Protein AF-A0A5C7TJR7-F1 (afdb_monomer_lite)

pLDDT: mean 88.58, std 10.15, range [43.72, 96.75]

Structure (mmCIF, N/CA/C/O backbone):
data_AF-A0A5C7TJR7-F1
#
_entry.id   AF-A0A5C7TJR7-F1
#
loop_
_atom_site.group_PDB
_atom_site.id
_atom_site.type_symbol
_atom_site.label_atom_id
_atom_site.label_alt_id
_atom_site.label_comp_id
_atom_site.label_asym_id
_atom_site.label_entity_id
_atom_site.label_seq_id
_atom_site.pdbx_PDB_ins_code
_atom_site.Cartn_x
_atom_site.Cartn_y
_atom_site.Cartn_z
_atom_site.occupancy
_atom_site.B_iso_or_equiv
_atom_site.auth_seq_id
_atom_site.auth_comp_id
_atom_site.auth_asym_id
_atom_site.auth_atom_id
_atom_site.pdbx_PDB_model_num
ATOM 1 N N . MET A 1 1 ? -7.585 10.638 -15.150 1.00 43.72 1 MET A N 1
ATOM 2 C CA . MET A 1 1 ? -7.737 9.229 -14.731 1.00 43.72 1 MET A CA 1
ATOM 3 C C . MET A 1 1 ? -7.751 9.210 -13.212 1.00 43.72 1 MET A C 1
ATOM 5 O O . MET A 1 1 ? -6.748 9.580 -12.620 1.00 43.72 1 MET A O 1
ATOM 9 N N . SER A 1 2 ? -8.895 8.923 -12.587 1.00 46.84 2 SER A N 1
ATOM 10 C CA . SER A 1 2 ? -8.966 8.775 -11.127 1.00 46.84 2 SER A CA 1
ATOM 11 C C . SER A 1 2 ? -8.425 7.393 -10.769 1.00 46.84 2 SER A C 1
ATOM 13 O O . SER A 1 2 ? -8.795 6.424 -11.431 1.00 46.84 2 SER A O 1
ATOM 15 N N . ALA A 1 3 ? -7.540 7.284 -9.779 1.00 55.47 3 ALA A N 1
ATOM 16 C CA . ALA A 1 3 ? -7.183 5.978 -9.238 1.00 55.47 3 ALA A CA 1
ATOM 17 C C . ALA A 1 3 ? -8.451 5.399 -8.595 1.00 55.47 3 ALA A C 1
ATOM 19 O O . ALA A 1 3 ? -8.967 5.977 -7.639 1.00 55.47 3 ALA A O 1
ATOM 20 N N . ALA A 1 4 ? -9.000 4.326 -9.165 1.00 68.81 4 ALA A N 1
ATOM 21 C CA . ALA A 1 4 ? -10.125 3.629 -8.558 1.00 68.81 4 ALA A CA 1
ATOM 22 C C . ALA A 1 4 ? -9.628 3.021 -7.243 1.00 68.81 4 ALA A C 1
ATOM 24 O O . ALA A 1 4 ? -8.788 2.123 -7.247 1.00 68.81 4 ALA A O 1
ATOM 25 N N . ILE A 1 5 ? -10.080 3.582 -6.126 1.00 79.12 5 ILE A N 1
ATOM 26 C CA . ILE A 1 5 ? -9.803 3.036 -4.803 1.00 79.12 5 ILE A CA 1
ATOM 27 C C . ILE A 1 5 ? -10.806 1.906 -4.576 1.00 79.12 5 ILE A C 1
ATOM 29 O O . ILE A 1 5 ? -12.003 2.158 -4.721 1.00 79.12 5 ILE A O 1
ATOM 33 N N . PRO A 1 6 ? -10.358 0.675 -4.275 1.00 83.31 6 PRO A N 1
ATOM 34 C CA . PRO A 1 6 ? -11.277 -0.408 -3.961 1.00 83.31 6 PRO A CA 1
ATOM 35 C C . PRO A 1 6 ? -12.003 -0.128 -2.644 1.00 83.31 6 PRO A C 1
ATOM 37 O O . PRO A 1 6 ? -11.457 0.509 -1.738 1.00 83.31 6 PRO A O 1
ATOM 40 N N . GLU A 1 7 ? -13.221 -0.648 -2.527 1.00 83.81 7 GLU A N 1
ATOM 41 C CA . GLU A 1 7 ? -13.947 -0.649 -1.261 1.00 83.81 7 GLU A CA 1
ATOM 42 C C . GLU A 1 7 ? -13.171 -1.461 -0.219 1.00 83.81 7 GLU A C 1
ATOM 44 O O . GLU A 1 7 ? -12.663 -2.551 -0.495 1.00 83.81 7 GLU A O 1
ATOM 49 N N . LEU A 1 8 ? -13.052 -0.912 0.989 1.00 85.62 8 LEU A N 1
ATOM 50 C CA . LEU A 1 8 ? -12.273 -1.513 2.067 1.00 85.62 8 LEU A CA 1
ATOM 51 C C . LEU A 1 8 ? -13.191 -1.989 3.193 1.00 85.62 8 LEU A C 1
ATOM 53 O O . LEU A 1 8 ? -14.045 -1.218 3.638 1.00 85.62 8 LEU A O 1
ATOM 57 N N . PRO A 1 9 ? -12.978 -3.201 3.736 1.00 86.25 9 PRO A N 1
ATOM 58 C CA . PRO A 1 9 ? -13.708 -3.658 4.909 1.00 86.25 9 PRO A CA 1
ATOM 59 C C . PRO A 1 9 ? -13.546 -2.706 6.101 1.00 86.25 9 PRO A C 1
ATOM 61 O O . PRO A 1 9 ? -12.439 -2.262 6.414 1.00 86.25 9 PRO A O 1
ATOM 64 N N . GLY A 1 10 ? -14.637 -2.459 6.831 1.00 86.06 10 GLY A N 1
ATOM 65 C CA . GLY A 1 10 ? -14.641 -1.565 7.998 1.00 86.06 10 GLY A CA 1
ATOM 66 C C . GLY A 1 10 ? -13.788 -2.041 9.184 1.00 86.06 10 GLY A C 1
ATOM 67 O O . GLY A 1 10 ? -13.480 -1.246 10.065 1.00 86.06 10 GLY A O 1
ATOM 68 N N . ALA A 1 11 ? -13.380 -3.314 9.206 1.00 87.50 11 ALA A N 1
ATOM 69 C CA . ALA A 1 11 ? -12.545 -3.889 10.264 1.00 87.50 11 ALA A CA 1
ATOM 70 C C . ALA A 1 11 ? -11.057 -3.498 10.166 1.00 87.50 11 ALA A C 1
ATOM 72 O O . ALA A 1 11 ? -10.304 -3.727 11.114 1.00 87.50 11 ALA A O 1
ATOM 73 N N . LEU A 1 12 ? -10.615 -2.945 9.030 1.00 88.06 12 LEU A N 1
ATOM 74 C CA . LEU A 1 12 ? -9.210 -2.606 8.818 1.00 88.06 12 LEU A CA 1
ATOM 75 C C . LEU A 1 12 ? -8.812 -1.342 9.595 1.00 88.06 12 LEU A C 1
ATOM 77 O O . LEU A 1 12 ? -9.590 -0.390 9.669 1.00 88.06 12 LEU A O 1
ATOM 81 N N . PRO A 1 13 ? -7.584 -1.277 10.137 1.00 89.62 13 PRO A N 1
ATOM 82 C CA . PRO A 1 13 ? -7.105 -0.088 10.823 1.00 89.62 13 PRO A CA 1
ATOM 83 C C . PRO A 1 13 ? -6.898 1.056 9.822 1.00 89.62 13 PRO A C 1
ATOM 85 O O . PRO A 1 13 ? -6.150 0.928 8.850 1.00 89.62 13 PRO A O 1
ATOM 88 N N . ARG A 1 14 ? -7.540 2.199 10.078 1.00 90.50 14 ARG A N 1
ATOM 89 C CA . ARG A 1 14 ? -7.508 3.374 9.197 1.00 90.50 14 ARG A CA 1
ATOM 90 C C . ARG A 1 14 ? -6.846 4.574 9.858 1.00 90.50 14 ARG A C 1
ATOM 92 O O . ARG A 1 14 ? -6.814 4.686 11.083 1.00 90.50 14 ARG A O 1
ATOM 99 N N . HIS A 1 15 ? -6.356 5.485 9.031 1.00 89.81 15 HIS A N 1
ATOM 100 C CA . HIS A 1 15 ? -6.096 6.866 9.423 1.00 89.81 15 HIS A CA 1
ATOM 101 C C . HIS A 1 15 ? -7.074 7.799 8.693 1.00 89.81 15 HIS A C 1
ATOM 103 O O . HIS A 1 15 ? -7.588 7.472 7.627 1.00 89.81 15 HIS A O 1
ATOM 109 N N . ASP A 1 16 ? -7.305 8.988 9.236 1.00 84.50 16 ASP A N 1
ATOM 110 C CA . ASP A 1 16 ? -8.328 9.949 8.791 1.00 84.50 16 ASP A CA 1
ATOM 111 C C . ASP A 1 16 ? -7.781 11.097 7.915 1.00 84.50 16 ASP A C 1
ATOM 113 O O . ASP A 1 16 ? -8.529 11.934 7.410 1.00 84.50 16 ASP A O 1
ATOM 117 N N . SER A 1 17 ? -6.468 11.143 7.674 1.00 90.56 17 SER A N 1
ATOM 118 C CA . SER A 1 17 ? -5.860 12.217 6.878 1.00 90.56 17 SER A CA 1
ATOM 119 C C . SER A 1 17 ? -6.206 12.152 5.380 1.00 90.56 17 SER A C 1
ATOM 121 O O . SER A 1 17 ? -5.637 11.377 4.606 1.00 90.56 17 SER A O 1
ATOM 123 N N . ASN A 1 18 ? -7.087 13.053 4.939 1.00 91.00 18 ASN A N 1
ATOM 124 C CA . ASN A 1 18 ? -7.452 13.241 3.527 1.00 91.00 18 ASN A CA 1
ATOM 125 C C . ASN A 1 18 ? -6.292 13.759 2.658 1.00 91.00 18 ASN A C 1
ATOM 127 O O . ASN A 1 18 ? -6.211 13.451 1.467 1.00 91.00 18 ASN A O 1
ATOM 131 N N . ARG A 1 19 ? -5.375 14.554 3.230 1.00 94.75 19 ARG A N 1
ATOM 132 C CA . ARG A 1 19 ? -4.195 15.068 2.504 1.00 94.75 19 ARG A CA 1
ATOM 133 C C . ARG A 1 19 ? -3.230 13.935 2.168 1.00 94.75 19 ARG A C 1
ATOM 135 O O . ARG A 1 19 ? -2.715 13.892 1.055 1.00 94.75 19 ARG A O 1
ATOM 142 N N . ALA A 1 20 ? -3.038 13.015 3.110 1.00 94.06 20 ALA A N 1
ATOM 143 C CA . ALA A 1 20 ? -2.197 11.843 2.922 1.00 94.06 20 ALA A CA 1
ATOM 144 C C . ALA A 1 20 ? -2.767 10.910 1.841 1.00 94.06 20 ALA A C 1
ATOM 146 O O . ALA A 1 20 ? -2.039 10.538 0.925 1.00 94.06 20 ALA A O 1
ATOM 147 N N . GLN A 1 21 ? -4.078 10.638 1.868 1.00 94.44 21 GLN A N 1
ATOM 148 C CA . GLN A 1 21 ? -4.757 9.854 0.825 1.00 94.44 21 GLN A CA 1
ATOM 149 C C . GLN A 1 21 ? -4.588 10.466 -0.568 1.00 94.44 21 GLN A C 1
ATOM 151 O O . GLN A 1 21 ? -4.183 9.786 -1.509 1.00 94.44 21 GLN A O 1
ATOM 156 N N . ARG A 1 22 ? -4.800 11.781 -0.695 1.00 94.56 22 ARG A N 1
ATOM 157 C CA . ARG A 1 22 ? -4.594 12.501 -1.961 1.00 94.56 22 ARG A CA 1
ATOM 158 C C . ARG A 1 22 ? -3.153 12.427 -2.458 1.00 94.56 22 ARG A C 1
ATOM 160 O O . ARG A 1 22 ? -2.945 12.258 -3.658 1.00 94.56 22 ARG A O 1
ATOM 167 N N . LEU A 1 23 ? -2.176 12.544 -1.557 1.00 96.12 23 LEU A N 1
ATOM 168 C CA . LEU A 1 23 ? -0.763 12.404 -1.903 1.00 96.12 23 LEU A CA 1
ATOM 169 C C . LEU A 1 23 ? -0.454 10.987 -2.400 1.00 96.12 23 LEU A C 1
ATOM 171 O O . LEU A 1 23 ? 0.184 10.847 -3.438 1.00 96.12 23 LEU A O 1
ATOM 175 N N . GLY A 1 24 ? -0.954 9.954 -1.715 1.00 95.69 24 GLY A N 1
ATOM 176 C CA . GLY A 1 24 ? -0.811 8.559 -2.137 1.00 95.69 24 GLY A CA 1
ATOM 177 C C . GLY A 1 24 ? -1.367 8.325 -3.541 1.00 95.69 24 GLY A C 1
ATOM 178 O O . GLY A 1 24 ? -0.651 7.841 -4.417 1.00 95.69 24 GLY A O 1
ATOM 179 N N . CY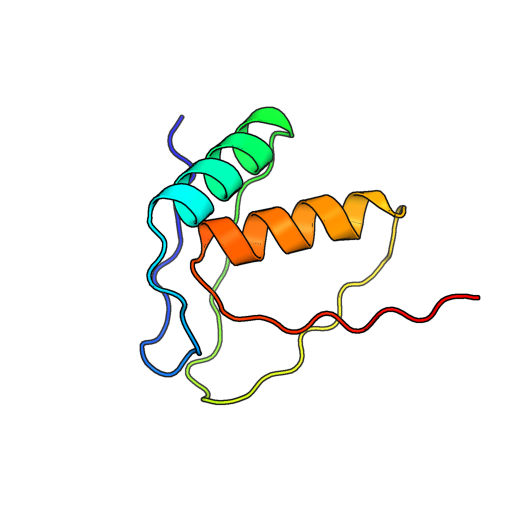S A 1 25 ? -2.603 8.769 -3.799 1.00 95.12 25 CYS A N 1
ATOM 180 C CA . CYS A 1 25 ? -3.207 8.703 -5.132 1.00 95.12 25 CYS A CA 1
ATOM 181 C C . CYS A 1 25 ? -2.361 9.418 -6.186 1.00 95.12 25 CYS A C 1
ATOM 183 O O . CYS A 1 25 ? -2.155 8.888 -7.275 1.00 95.12 25 CYS A O 1
ATOM 185 N N . TRP A 1 26 ? -1.867 10.618 -5.874 1.00 95.62 26 TRP A N 1
ATOM 186 C CA . TRP A 1 26 ? -1.045 11.390 -6.799 1.00 95.62 26 TRP A CA 1
ATOM 187 C C . TRP A 1 26 ? 0.262 10.665 -7.139 1.00 95.62 26 TRP A C 1
ATOM 189 O O . TRP A 1 26 ? 0.592 10.548 -8.317 1.00 95.62 26 TRP A O 1
ATOM 199 N N . VAL A 1 27 ? 0.969 10.120 -6.142 1.00 96.75 27 VAL A N 1
ATOM 200 C CA . VAL A 1 27 ? 2.214 9.366 -6.358 1.00 96.75 27 VAL A CA 1
ATOM 201 C C . VAL A 1 27 ? 1.957 8.135 -7.227 1.00 96.75 27 VAL A C 1
ATOM 203 O O . VAL A 1 27 ? 2.653 7.944 -8.223 1.00 96.75 27 VAL A O 1
ATOM 206 N N . LEU A 1 28 ? 0.929 7.339 -6.914 1.00 96.25 28 LEU A N 1
ATOM 207 C CA . LEU A 1 28 ? 0.585 6.151 -7.703 1.00 96.25 28 LEU A CA 1
ATOM 208 C C . LEU A 1 28 ? 0.250 6.508 -9.154 1.00 96.25 28 LEU A C 1
ATOM 210 O O . LEU A 1 28 ? 0.781 5.887 -10.071 1.00 96.25 28 LEU A O 1
ATOM 214 N N . LEU A 1 29 ? -0.556 7.551 -9.373 1.00 94.88 29 LEU A N 1
ATOM 215 C CA . LEU A 1 29 ? -0.898 8.023 -10.717 1.00 94.88 29 LEU A CA 1
ATOM 216 C C . LEU A 1 29 ? 0.336 8.489 -11.499 1.00 94.88 29 LEU A C 1
ATOM 218 O O . LEU A 1 29 ? 0.442 8.209 -12.691 1.00 94.88 29 LEU A O 1
ATOM 222 N N . ARG A 1 30 ? 1.281 9.184 -10.851 1.00 95.94 30 ARG A N 1
ATOM 223 C CA . ARG A 1 30 ? 2.528 9.633 -11.493 1.00 95.94 30 ARG A CA 1
ATOM 224 C C . ARG A 1 30 ? 3.466 8.483 -11.842 1.00 95.94 30 ARG A C 1
ATOM 226 O O . ARG A 1 30 ? 4.176 8.589 -12.835 1.00 95.94 30 ARG A O 1
ATOM 233 N N . LEU A 1 31 ? 3.443 7.406 -11.062 1.00 94.69 31 LEU A N 1
ATOM 234 C CA . LEU A 1 31 ? 4.206 6.186 -11.324 1.00 94.69 31 LEU A CA 1
ATOM 235 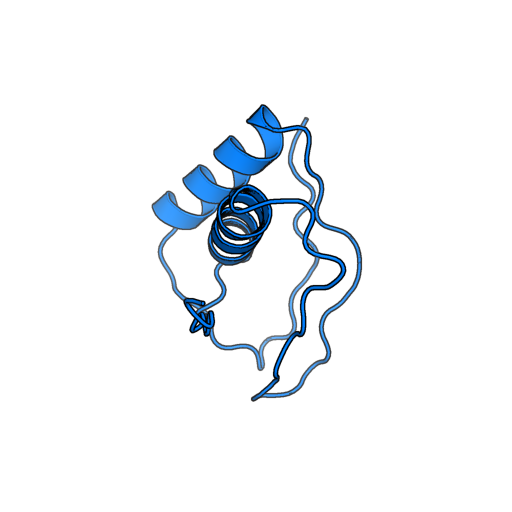C C . LEU A 1 31 ? 3.461 5.194 -12.243 1.00 94.69 31 LEU A C 1
ATOM 237 O O . LEU A 1 31 ? 4.014 4.150 -12.571 1.00 94.69 31 LEU A O 1
ATOM 241 N N . GLY A 1 32 ? 2.223 5.494 -12.655 1.00 94.69 32 GLY A N 1
ATOM 242 C CA . GLY A 1 32 ? 1.415 4.633 -13.529 1.00 94.69 32 GLY A CA 1
ATOM 243 C C . GLY A 1 32 ? 0.782 3.420 -12.835 1.00 94.69 32 GLY A C 1
ATOM 244 O O . GLY A 1 32 ? 0.340 2.494 -13.512 1.00 94.69 32 GLY A O 1
ATOM 245 N N . TRP A 1 33 ? 0.718 3.413 -11.502 1.00 94.50 33 TRP A N 1
ATOM 246 C CA . TRP A 1 33 ? 0.189 2.298 -10.716 1.00 94.50 33 TRP A CA 1
ATOM 247 C C . TRP A 1 33 ? -1.322 2.389 -10.499 1.00 94.50 33 TRP A C 1
ATOM 249 O O . TRP A 1 33 ? -1.900 3.467 -10.348 1.00 94.50 33 TRP A O 1
ATOM 259 N N . GLN A 1 34 ? -1.956 1.219 -10.431 1.00 92.31 34 GLN A N 1
ATOM 260 C CA . GLN A 1 34 ? -3.364 1.042 -10.083 1.00 92.31 34 GLN A CA 1
ATOM 261 C C . GLN A 1 34 ? -3.481 0.010 -8.963 1.00 92.31 34 GLN A C 1
ATOM 263 O O . GLN A 1 34 ? -2.786 -1.004 -8.984 1.00 92.31 34 GLN A O 1
ATOM 268 N N . ILE A 1 35 ? -4.385 0.248 -8.014 1.00 92.25 35 ILE A N 1
ATOM 269 C CA . ILE A 1 35 ? -4.700 -0.721 -6.963 1.00 92.25 35 ILE A CA 1
ATOM 270 C C . ILE A 1 35 ? -5.865 -1.582 -7.453 1.00 92.25 35 ILE A C 1
ATOM 272 O O . ILE A 1 35 ? -6.875 -1.056 -7.916 1.00 92.25 35 ILE A O 1
ATOM 276 N N . ARG A 1 36 ? -5.719 -2.907 -7.381 1.00 92.00 36 ARG A N 1
ATOM 277 C CA . ARG A 1 36 ? -6.754 -3.880 -7.752 1.00 92.00 36 ARG A CA 1
ATOM 278 C C . ARG A 1 36 ? -6.798 -5.011 -6.733 1.00 92.00 36 ARG A C 1
ATOM 280 O O . ARG A 1 36 ? -5.769 -5.345 -6.152 1.00 92.00 36 ARG A O 1
ATOM 287 N N . GLY A 1 37 ? -7.971 -5.620 -6.589 1.00 89.19 37 GLY A N 1
ATOM 288 C CA . GLY A 1 37 ? -8.215 -6.726 -5.666 1.00 89.19 37 GLY A CA 1
ATOM 289 C C . GLY A 1 37 ? -8.952 -6.294 -4.402 1.00 89.19 37 GLY A C 1
ATOM 290 O O . GLY A 1 37 ? -9.391 -5.151 -4.280 1.00 89.19 37 GLY A O 1
ATOM 291 N N . GLU A 1 38 ? -9.080 -7.239 -3.477 1.00 88.69 38 GLU A N 1
ATOM 292 C CA . GLU A 1 38 ? -9.838 -7.098 -2.236 1.00 88.69 38 GLU A CA 1
ATOM 293 C C . GLU A 1 38 ? -8.952 -7.442 -1.038 1.00 88.69 38 GLU A C 1
ATOM 295 O O . GLU A 1 38 ? -8.027 -8.253 -1.138 1.00 88.69 38 GLU A O 1
ATOM 300 N N . LEU A 1 39 ? -9.244 -6.829 0.110 1.00 88.94 39 LEU A N 1
ATOM 301 C CA . LEU A 1 39 ? -8.625 -7.189 1.381 1.00 88.94 39 LEU A CA 1
ATOM 302 C C . LEU A 1 39 ? -9.610 -8.005 2.226 1.00 88.94 39 LEU A C 1
ATOM 304 O O . LEU A 1 39 ? -10.798 -7.677 2.256 1.00 88.94 39 LEU A O 1
ATOM 308 N N . PRO A 1 40 ? -9.142 -9.035 2.952 1.00 89.25 40 PRO A N 1
ATOM 309 C CA . PRO A 1 40 ? -10.000 -9.805 3.840 1.00 89.25 40 PRO A CA 1
ATOM 310 C C . PRO A 1 40 ? -10.533 -8.928 4.980 1.00 89.25 40 PRO A C 1
ATOM 312 O O . PRO A 1 40 ? -9.812 -8.098 5.539 1.00 89.25 40 PRO A O 1
ATOM 315 N N . ALA A 1 41 ? -11.793 -9.146 5.362 1.00 89.06 41 ALA A N 1
ATOM 316 C CA . ALA A 1 41 ? -12.470 -8.433 6.446 1.00 89.06 41 ALA A CA 1
ATOM 317 C C . ALA A 1 41 ? -12.030 -8.930 7.838 1.00 89.06 41 ALA A C 1
ATOM 319 O O . ALA A 1 41 ? -12.842 -9.387 8.639 1.00 89.06 41 ALA A O 1
ATOM 320 N N . VAL A 1 42 ? -10.728 -8.859 8.120 1.00 90.06 42 VAL A N 1
ATOM 321 C CA . VAL A 1 42 ? -10.118 -9.286 9.386 1.00 90.06 42 VAL A CA 1
ATOM 322 C C . VAL A 1 42 ? -9.430 -8.110 10.087 1.00 90.06 42 VAL A C 1
ATOM 324 O O . VAL A 1 42 ? -8.849 -7.254 9.423 1.00 90.06 42 VAL A O 1
ATOM 327 N N . PRO A 1 43 ? -9.445 -8.054 11.431 1.00 83.56 43 PRO A N 1
ATOM 328 C CA . PRO A 1 43 ? -8.902 -6.916 12.179 1.00 83.56 43 PRO A CA 1
ATOM 329 C C . PRO A 1 43 ? -7.366 -6.852 12.186 1.00 83.56 43 PRO A C 1
ATOM 331 O O . PRO A 1 43 ? -6.790 -5.821 12.530 1.00 83.56 43 PRO A O 1
ATOM 334 N N . LYS A 1 44 ? -6.683 -7.957 11.855 1.00 88.94 44 LYS A N 1
ATOM 335 C CA . LYS A 1 44 ? -5.218 -8.058 11.806 1.00 88.94 44 LYS A CA 1
ATOM 336 C C . LYS A 1 44 ? -4.799 -8.935 10.636 1.00 88.94 44 LYS A C 1
ATOM 338 O O . LYS A 1 44 ? -5.333 -10.028 10.467 1.00 88.94 44 LYS A O 1
ATOM 343 N N . LEU A 1 45 ? -3.821 -8.466 9.871 1.00 90.62 45 LEU A N 1
ATOM 344 C CA . LEU A 1 45 ? -3.242 -9.184 8.741 1.00 90.62 45 LEU A CA 1
ATOM 345 C C . LEU A 1 45 ? -1.753 -8.865 8.615 1.00 90.62 45 LEU A C 1
ATOM 347 O O . LEU A 1 45 ? -1.300 -7.803 9.041 1.00 90.62 45 LEU A O 1
ATOM 351 N N . VAL A 1 46 ? -1.013 -9.785 8.001 1.00 92.31 46 VAL A N 1
ATOM 352 C CA . VAL A 1 46 ? 0.360 -9.567 7.542 1.00 92.31 46 VAL A CA 1
ATOM 353 C C . VAL A 1 46 ? 0.355 -9.762 6.033 1.00 92.31 46 VAL A C 1
ATOM 355 O O . VAL A 1 46 ? -0.042 -10.820 5.552 1.00 92.31 46 VAL A O 1
ATOM 358 N N . ALA A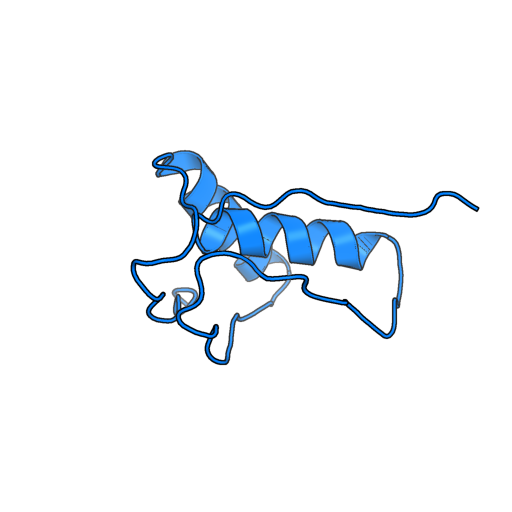 1 47 ? 0.769 -8.737 5.292 1.00 90.56 47 ALA A N 1
ATOM 359 C CA . ALA A 1 47 ? 0.913 -8.801 3.843 1.00 90.56 47 ALA A CA 1
ATOM 360 C C . ALA A 1 47 ? 2.394 -8.984 3.492 1.00 90.56 47 ALA A C 1
ATOM 362 O O . ALA A 1 47 ? 3.221 -8.140 3.838 1.00 90.56 47 ALA A O 1
ATOM 363 N N . ALA A 1 48 ? 2.723 -10.085 2.817 1.00 90.56 48 ALA A N 1
ATOM 364 C CA . ALA A 1 48 ? 4.057 -10.321 2.277 1.00 90.56 48 ALA A CA 1
ATOM 365 C C . ALA A 1 48 ? 4.124 -9.795 0.839 1.00 90.56 48 ALA A C 1
ATOM 367 O O . ALA A 1 48 ? 3.265 -10.120 0.021 1.00 90.56 48 ALA A O 1
ATOM 368 N N . VAL A 1 49 ? 5.141 -8.989 0.533 1.00 87.94 49 VAL A N 1
ATOM 369 C CA . VAL A 1 49 ? 5.370 -8.451 -0.813 1.00 87.94 49 VAL A CA 1
ATOM 370 C C . VAL A 1 49 ? 6.538 -9.206 -1.432 1.00 87.94 49 VAL A C 1
ATOM 372 O O . VAL A 1 49 ? 7.641 -9.172 -0.900 1.00 87.94 49 VAL A O 1
ATOM 375 N N . ALA A 1 50 ? 6.292 -9.917 -2.529 1.00 87.50 50 ALA A N 1
ATOM 376 C CA . ALA A 1 50 ? 7.316 -10.636 -3.279 1.00 87.50 50 ALA A CA 1
ATOM 377 C C . ALA A 1 50 ? 6.869 -10.837 -4.742 1.00 87.50 50 ALA A C 1
ATOM 379 O O . ALA A 1 50 ? 5.664 -10.930 -4.990 1.00 87.50 50 ALA A O 1
ATOM 380 N N . PRO A 1 51 ? 7.806 -10.962 -5.702 1.00 89.06 51 PRO A N 1
ATOM 381 C CA . PRO A 1 51 ? 9.244 -10.729 -5.552 1.00 89.06 51 PRO A CA 1
ATOM 382 C C . PRO A 1 51 ? 9.562 -9.236 -5.369 1.00 89.06 51 PRO A C 1
ATOM 384 O O . PRO A 1 51 ? 8.826 -8.380 -5.853 1.00 89.06 51 PRO A O 1
ATOM 387 N N . HIS A 1 52 ? 10.667 -8.924 -4.688 1.00 87.62 52 HIS A N 1
ATOM 388 C CA . HIS A 1 52 ? 11.190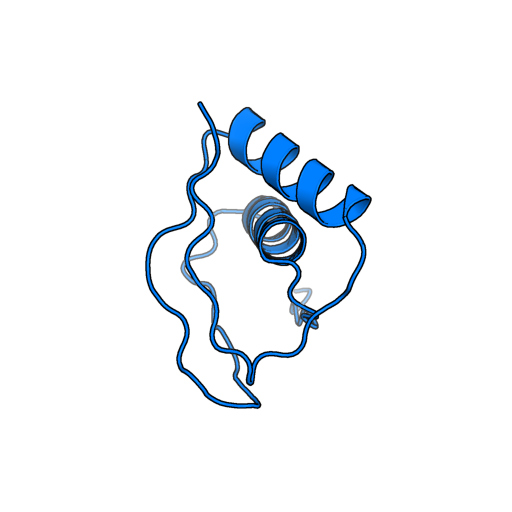 -7.559 -4.654 1.00 87.62 52 HIS A CA 1
ATOM 389 C C . HIS A 1 52 ? 12.039 -7.296 -5.894 1.00 87.62 52 HIS A C 1
ATOM 391 O O . HIS A 1 52 ? 12.987 -8.029 -6.176 1.00 87.62 52 HIS A O 1
ATOM 397 N N . THR A 1 53 ? 11.687 -6.250 -6.629 1.00 90.06 53 THR A N 1
ATOM 398 C CA . THR A 1 53 ? 12.425 -5.778 -7.799 1.00 90.06 53 THR A CA 1
ATOM 399 C C . THR A 1 53 ? 13.484 -4.751 -7.407 1.00 90.06 53 THR A C 1
ATOM 401 O O . THR A 1 53 ? 14.574 -4.752 -7.973 1.00 90.06 53 THR A O 1
ATOM 404 N N . SER A 1 54 ? 13.190 -3.882 -6.431 1.00 90.56 54 SER A N 1
ATOM 405 C CA . SER A 1 54 ? 14.111 -2.864 -5.909 1.00 90.56 54 SER A CA 1
ATOM 406 C C . SER A 1 54 ? 13.533 -2.164 -4.671 1.00 90.56 54 SER A C 1
ATOM 408 O O . SER A 1 54 ? 12.362 -2.313 -4.336 1.00 90.56 54 SER A O 1
ATOM 410 N N . ASN A 1 55 ? 14.306 -1.277 -4.038 1.00 90.88 55 ASN A N 1
ATOM 411 C CA . ASN A 1 55 ? 13.797 -0.436 -2.945 1.00 90.88 55 ASN A CA 1
ATOM 412 C C . ASN A 1 55 ? 12.600 0.455 -3.350 1.00 90.88 55 ASN A C 1
ATOM 414 O O . ASN A 1 55 ? 11.887 0.944 -2.476 1.00 90.88 55 ASN A O 1
ATOM 418 N N . TRP A 1 56 ? 12.337 0.649 -4.650 1.00 92.25 56 TRP A N 1
ATOM 419 C CA . TRP A 1 56 ? 11.141 1.358 -5.116 1.00 92.25 56 TRP A CA 1
ATOM 420 C C . TRP A 1 56 ? 9.834 0.629 -4.793 1.00 92.25 56 TRP A C 1
ATOM 422 O O . TRP A 1 56 ? 8.802 1.293 -4.678 1.00 92.25 56 TRP A O 1
ATOM 432 N N . ASP A 1 57 ? 9.869 -0.685 -4.551 1.00 92.19 57 ASP A N 1
ATOM 433 C CA . ASP A 1 57 ? 8.692 -1.443 -4.112 1.00 92.19 57 ASP A CA 1
ATOM 434 C C . ASP A 1 57 ? 8.132 -0.879 -2.796 1.00 92.19 57 ASP A C 1
ATOM 436 O O . ASP A 1 57 ? 6.917 -0.814 -2.603 1.00 92.19 57 ASP A O 1
ATOM 440 N N . PHE A 1 58 ? 9.009 -0.388 -1.909 1.00 92.88 58 PHE A N 1
ATOM 441 C CA . PHE A 1 58 ? 8.603 0.269 -0.668 1.00 92.88 58 PHE A CA 1
ATOM 442 C C . PHE A 1 58 ? 7.851 1.578 -0.928 1.00 92.88 58 PHE A C 1
ATOM 444 O O . PHE A 1 58 ? 6.838 1.838 -0.286 1.00 92.88 58 PHE A O 1
ATOM 451 N N . ILE A 1 59 ? 8.303 2.392 -1.889 1.00 95.19 59 ILE A N 1
ATOM 452 C CA . ILE A 1 59 ? 7.643 3.661 -2.237 1.00 95.19 59 ILE A CA 1
ATOM 453 C C . ILE A 1 59 ? 6.239 3.391 -2.786 1.00 95.19 59 ILE A C 1
ATOM 455 O O . ILE A 1 59 ? 5.289 4.071 -2.396 1.00 95.19 59 ILE A O 1
ATOM 459 N N . VAL A 1 60 ? 6.091 2.377 -3.644 1.00 94.94 60 VAL A N 1
ATOM 460 C CA . VAL A 1 60 ? 4.786 1.963 -4.183 1.00 94.94 60 VAL A CA 1
ATOM 461 C C . VAL A 1 60 ? 3.876 1.451 -3.063 1.00 94.94 60 VAL A C 1
ATOM 463 O O . VAL A 1 60 ? 2.733 1.895 -2.960 1.00 94.94 60 VAL A O 1
ATOM 466 N N . ALA A 1 61 ? 4.382 0.581 -2.182 1.00 94.25 61 ALA A N 1
ATOM 467 C CA . ALA A 1 61 ? 3.617 0.044 -1.057 1.00 94.25 61 ALA A CA 1
ATOM 468 C C . ALA A 1 61 ? 3.185 1.138 -0.063 1.00 94.25 61 ALA A C 1
ATOM 470 O O . ALA A 1 61 ? 2.041 1.153 0.393 1.00 94.25 61 ALA A O 1
ATOM 471 N N . PHE A 1 62 ? 4.070 2.089 0.233 1.00 95.56 62 PHE A N 1
ATOM 472 C CA . PHE A 1 62 ? 3.770 3.234 1.087 1.00 95.56 62 PHE A CA 1
ATOM 473 C C . PHE A 1 62 ? 2.735 4.165 0.447 1.00 95.56 62 PHE A C 1
ATOM 475 O O . PHE A 1 62 ? 1.760 4.558 1.085 1.00 95.56 62 PHE A O 1
ATOM 482 N N . ALA A 1 63 ? 2.875 4.476 -0.843 1.00 96.19 63 ALA A N 1
ATOM 483 C CA . ALA A 1 63 ? 1.885 5.275 -1.559 1.00 96.19 63 ALA A CA 1
ATOM 484 C C . ALA A 1 63 ? 0.508 4.588 -1.592 1.00 96.19 63 ALA A C 1
ATOM 486 O O . ALA A 1 63 ? -0.511 5.258 -1.416 1.00 96.19 63 ALA A O 1
ATOM 487 N N . ALA A 1 64 ? 0.472 3.259 -1.741 1.00 95.00 64 ALA A N 1
ATOM 488 C CA . ALA A 1 64 ? -0.751 2.468 -1.651 1.00 95.00 64 ALA A CA 1
ATOM 489 C C . ALA A 1 64 ? -1.381 2.517 -0.254 1.00 95.00 64 ALA A C 1
ATOM 491 O O . ALA A 1 64 ? -2.586 2.742 -0.154 1.00 95.00 64 ALA A O 1
ATOM 492 N N . SER A 1 65 ? -0.596 2.395 0.824 1.00 94.62 65 SER A N 1
ATOM 493 C CA . SER A 1 65 ? -1.137 2.499 2.187 1.00 94.62 65 SER A CA 1
ATOM 494 C C . SER A 1 65 ? -1.765 3.866 2.445 1.00 94.62 65 SER A C 1
ATOM 496 O O . SER A 1 65 ? -2.851 3.944 3.018 1.00 94.62 65 SER A O 1
ATOM 498 N N . LEU A 1 66 ? -1.111 4.933 1.969 1.00 95.62 66 LEU A N 1
ATOM 499 C CA . LEU A 1 66 ? -1.639 6.289 2.063 1.00 95.62 66 LEU A CA 1
ATOM 500 C C . LEU A 1 66 ? -2.929 6.437 1.261 1.00 95.62 66 LEU A C 1
ATOM 502 O O . LEU A 1 66 ? -3.917 6.898 1.819 1.00 95.62 66 LEU A O 1
ATOM 506 N N . ALA A 1 67 ? -2.934 6.033 -0.014 1.00 94.81 67 ALA A N 1
ATOM 507 C CA . ALA A 1 67 ? -4.097 6.141 -0.897 1.00 94.81 67 ALA A CA 1
ATOM 508 C C . ALA A 1 67 ? -5.322 5.423 -0.313 1.00 94.81 67 ALA A C 1
ATOM 510 O O . ALA A 1 67 ? -6.413 5.981 -0.298 1.00 94.81 67 ALA A O 1
ATOM 511 N N . LEU A 1 68 ? -5.121 4.222 0.234 1.00 93.25 68 LEU A N 1
ATOM 512 C CA . LEU A 1 68 ? -6.162 3.416 0.873 1.00 93.25 68 LEU A CA 1
ATOM 513 C C . LEU A 1 68 ? -6.598 3.953 2.251 1.00 93.25 68 LEU A C 1
ATOM 515 O O . LEU A 1 68 ? -7.604 3.504 2.800 1.00 93.25 68 LEU A O 1
ATOM 519 N N . GLY A 1 69 ? -5.856 4.901 2.832 1.00 94.00 69 GLY A N 1
ATOM 520 C CA . GLY A 1 69 ? -6.110 5.408 4.180 1.00 94.00 69 GLY A CA 1
ATOM 521 C C . GLY A 1 69 ? -5.855 4.360 5.266 1.00 94.00 69 GLY A C 1
ATOM 522 O O . GLY A 1 69 ? -6.489 4.398 6.321 1.00 94.00 69 GLY A O 1
ATOM 523 N N . LEU A 1 70 ? -4.971 3.395 5.000 1.00 92.94 70 LEU A N 1
ATOM 524 C CA . LEU A 1 70 ? -4.677 2.284 5.898 1.00 92.94 70 LEU A CA 1
ATOM 525 C C . LEU A 1 70 ? -3.541 2.641 6.850 1.00 92.94 70 LEU A C 1
ATOM 527 O O . LEU A 1 70 ? -2.494 3.154 6.454 1.00 92.94 70 LEU A O 1
ATOM 531 N N . LYS A 1 71 ? -3.719 2.300 8.124 1.00 92.31 71 LYS A N 1
ATOM 532 C CA . LYS A 1 71 ? -2.656 2.385 9.122 1.00 92.31 71 LYS A CA 1
ATOM 533 C C . LYS A 1 71 ? -1.844 1.090 9.086 1.00 92.31 71 LYS A C 1
ATOM 535 O O . LYS A 1 71 ? -2.235 0.094 9.688 1.00 92.31 71 LYS A O 1
ATOM 540 N N . ILE A 1 72 ? -0.718 1.121 8.374 1.00 91.94 72 ILE A N 1
ATOM 541 C CA . ILE A 1 72 ? 0.181 -0.025 8.178 1.00 91.94 72 ILE A CA 1
ATOM 542 C C . ILE A 1 72 ? 1.508 0.219 8.904 1.00 91.94 72 ILE A C 1
ATOM 544 O O . ILE A 1 72 ? 2.036 1.331 8.901 1.00 91.94 72 ILE A O 1
ATOM 548 N N . SER A 1 73 ? 2.057 -0.833 9.509 1.00 92.81 73 SER A N 1
ATOM 549 C CA . SER A 1 73 ? 3.437 -0.865 9.997 1.00 92.81 73 SER A CA 1
ATOM 550 C C . SER A 1 73 ? 4.296 -1.642 9.006 1.00 92.81 73 SER A C 1
ATOM 552 O O . SER A 1 73 ? 3.967 -2.775 8.661 1.00 92.81 73 SER A O 1
ATOM 554 N N . PHE A 1 74 ? 5.387 -1.036 8.547 1.00 91.69 74 PHE A N 1
ATOM 555 C CA . PHE A 1 74 ? 6.312 -1.664 7.609 1.00 91.69 74 PHE A CA 1
ATOM 556 C C . PHE A 1 74 ? 7.435 -2.360 8.371 1.00 91.69 74 PHE A C 1
ATOM 558 O O . PHE A 1 74 ? 8.061 -1.763 9.245 1.00 91.69 74 PHE A O 1
ATOM 565 N N . LEU A 1 75 ? 7.696 -3.615 8.014 1.00 91.31 75 LEU A N 1
ATOM 566 C CA . LEU A 1 75 ? 8.842 -4.377 8.487 1.00 91.31 75 LEU A CA 1
ATOM 567 C C . LEU A 1 75 ? 9.710 -4.708 7.277 1.00 91.31 75 LEU A C 1
ATOM 569 O O . LEU A 1 75 ? 9.278 -5.426 6.381 1.00 91.31 75 LEU A O 1
ATOM 573 N N . GLY A 1 76 ? 10.924 -4.169 7.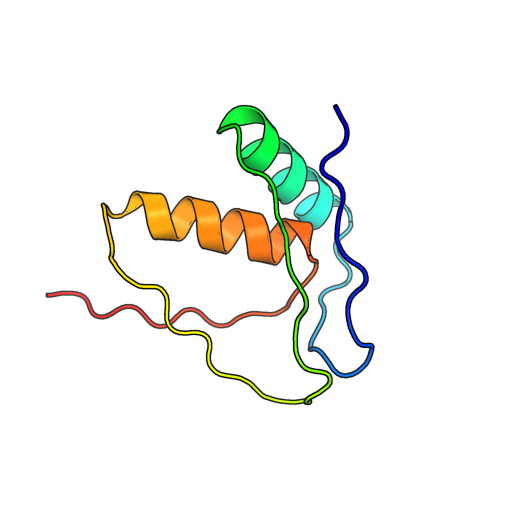253 1.00 84.94 76 GLY A N 1
ATOM 574 C CA . GLY A 1 76 ? 11.926 -4.483 6.244 1.00 84.94 76 GLY A CA 1
ATOM 575 C C . GLY A 1 76 ? 13.194 -4.958 6.930 1.00 84.94 76 GLY A C 1
ATOM 576 O O . GLY A 1 76 ? 13.653 -4.329 7.883 1.00 8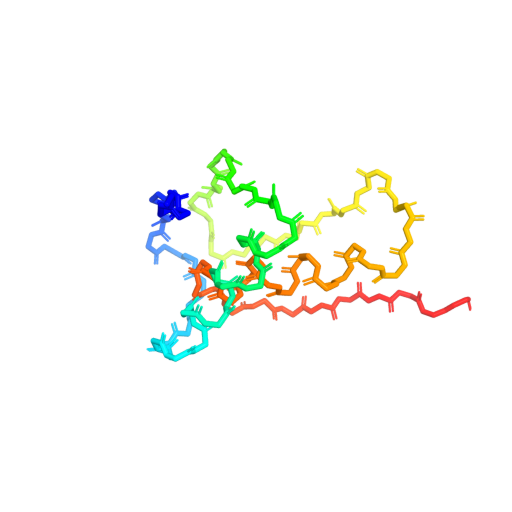4.94 76 GLY A O 1
ATOM 577 N N . LYS A 1 77 ? 13.762 -6.066 6.455 1.00 81.00 77 LYS A N 1
ATOM 578 C CA . LYS A 1 77 ? 15.106 -6.470 6.857 1.00 81.00 77 LYS A CA 1
ATOM 579 C C . LYS A 1 77 ? 16.108 -5.628 6.067 1.00 81.00 77 LYS A C 1
ATOM 581 O O . LYS A 1 77 ? 16.086 -5.633 4.840 1.00 81.00 77 LYS A O 1
ATOM 586 N N . HIS A 1 78 ? 16.979 -4.919 6.775 1.00 69.75 78 HIS A N 1
ATOM 587 C CA . HIS A 1 78 ? 18.237 -4.453 6.200 1.00 69.75 78 HIS A CA 1
ATOM 588 C C . HIS A 1 78 ? 19.218 -5.631 6.218 1.00 69.75 78 HIS A C 1
ATOM 590 O O . HIS A 1 78 ? 19.206 -6.357 7.209 1.00 69.75 78 HIS A O 1
ATOM 596 N N . SER A 1 79 ? 19.964 -5.831 5.125 1.00 57.94 79 SER A N 1
ATOM 597 C CA . SER A 1 79 ? 20.964 -6.890 4.865 1.00 57.94 79 SER A CA 1
ATOM 598 C C . SER A 1 79 ? 21.142 -7.964 5.944 1.00 57.94 79 SER A C 1
ATOM 600 O O . SER A 1 79 ? 21.692 -7.662 7.021 1.00 57.94 79 SER A O 1
#

Radius of gyration: 12.71 Å; chains: 1; bounding box: 36×26×27 Å

Foldseek 3Di:
DFQPADDAAPLAAFADDPVLLVQLRVQCVVVVHHDDDYDDNHNDDDDDDDDDPDPVVVVNVSSSCSNNRGDDDDDDDDD

Secondary structure (DSSP, 8-state):
----PPP--TTS-B---HHHHHHHHHHHHHTT----S---S-S-------S---THHHHHHHHHHHHHTB---------

Sequence (79 aa):
MSAAIPELPGALPRHDSNRAQRLGCWVLLRLGWQIRGELPAVPKLVAAVAPHTSNWDFIVAFAASLALGLKISFLGKHS